Protein AF-A0A0F9WUL0-F1 (afdb_monomer_lite)

Organism: NCBI:txid40302

pLDDT: mean 79.88, std 16.21, range [43.62, 94.81]

Structure (mmCIF, N/CA/C/O backbone):
data_AF-A0A0F9WUL0-F1
#
_entry.id   AF-A0A0F9WUL0-F1
#
loop_
_atom_site.group_PDB
_atom_site.id
_atom_site.type_symbol
_atom_site.label_atom_id
_atom_site.label_alt_id
_atom_site.label_comp_id
_atom_site.label_asym_id
_atom_site.label_entity_id
_atom_site.label_seq_id
_atom_site.pdbx_PDB_ins_code
_atom_site.Cartn_x
_atom_site.Cartn_y
_atom_site.Cartn_z
_atom_site.occupancy
_atom_site.B_iso_or_equiv
_atom_site.auth_seq_id
_atom_site.auth_comp_id
_atom_site.auth_asym_id
_atom_site.auth_atom_id
_atom_site.pdbx_PDB_model_num
ATOM 1 N N . MET A 1 1 ? -9.549 8.380 12.158 1.00 49.41 1 MET A N 1
ATOM 2 C CA . MET A 1 1 ? -8.654 7.386 12.788 1.00 49.41 1 MET A CA 1
ATOM 3 C C . MET A 1 1 ? -7.659 6.898 11.745 1.00 49.41 1 MET A C 1
ATOM 5 O O . MET A 1 1 ? -8.085 6.394 10.713 1.00 49.41 1 MET A O 1
ATOM 9 N N . THR A 1 2 ? -6.359 7.107 11.949 1.00 55.00 2 THR A N 1
ATOM 10 C CA . THR A 1 2 ? -5.324 6.653 11.006 1.00 55.00 2 THR A CA 1
ATOM 11 C C . THR A 1 2 ? -4.884 5.252 11.415 1.00 55.00 2 THR A C 1
ATOM 13 O O . THR A 1 2 ? -4.108 5.109 12.354 1.00 55.00 2 THR A O 1
ATOM 16 N N . GLN A 1 3 ? -5.395 4.217 10.745 1.00 69.75 3 GLN A N 1
ATOM 17 C CA . GLN A 1 3 ? -4.913 2.849 10.954 1.00 69.7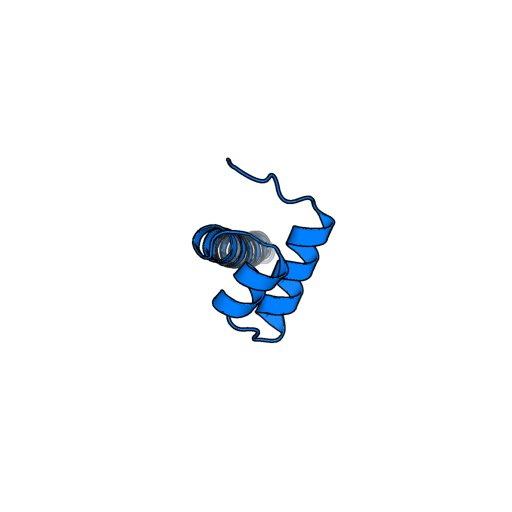5 3 GLN A CA 1
ATOM 18 C C . GLN A 1 3 ? -3.465 2.754 10.454 1.00 69.75 3 GLN A C 1
ATOM 20 O O . GLN A 1 3 ? -3.166 3.075 9.299 1.00 69.75 3 GLN A O 1
ATOM 25 N N . LYS A 1 4 ? -2.547 2.382 11.350 1.00 80.25 4 LYS A N 1
ATOM 26 C CA . LYS A 1 4 ? -1.128 2.227 11.031 1.00 80.25 4 LYS A CA 1
ATOM 27 C C . LYS A 1 4 ? -0.922 0.843 10.420 1.00 80.25 4 LYS A C 1
ATOM 29 O O . LYS A 1 4 ? -0.944 -0.144 11.139 1.00 80.25 4 LYS A O 1
ATOM 34 N N . LEU A 1 5 ? -0.695 0.800 9.108 1.00 83.56 5 LEU A N 1
ATOM 35 C CA . LEU A 1 5 ? -0.379 -0.443 8.400 1.00 83.56 5 LEU A CA 1
ATOM 36 C C . LEU A 1 5 ? 0.922 -1.060 8.925 1.00 83.56 5 LEU A C 1
ATOM 38 O O . LEU A 1 5 ? 1.960 -0.373 8.963 1.00 83.56 5 LEU A O 1
ATOM 42 N N . ILE A 1 6 ? 0.877 -2.348 9.257 1.00 89.75 6 ILE A N 1
ATOM 43 C CA . ILE A 1 6 ? 2.069 -3.126 9.607 1.00 89.75 6 ILE A CA 1
ATOM 44 C C . ILE A 1 6 ? 2.904 -3.428 8.353 1.00 89.75 6 ILE A C 1
ATOM 46 O O . ILE A 1 6 ? 2.468 -3.241 7.215 1.00 89.75 6 ILE A O 1
ATOM 50 N N . LEU A 1 7 ? 4.152 -3.863 8.550 1.00 86.00 7 LEU A N 1
ATOM 51 C CA . LEU A 1 7 ? 5.072 -4.170 7.447 1.00 86.00 7 LEU A CA 1
ATOM 52 C C . LEU A 1 7 ? 4.526 -5.258 6.510 1.00 86.00 7 LEU A C 1
ATOM 54 O O . LEU A 1 7 ? 4.573 -5.068 5.297 1.00 86.00 7 LEU A O 1
ATOM 58 N N . SER A 1 8 ? 3.949 -6.330 7.063 1.00 88.25 8 SER A N 1
ATOM 59 C CA . SER A 1 8 ? 3.366 -7.429 6.274 1.00 88.25 8 SER A CA 1
ATOM 60 C C . SER A 1 8 ? 2.254 -6.942 5.344 1.00 88.25 8 SER A C 1
ATOM 62 O O . SER A 1 8 ? 2.26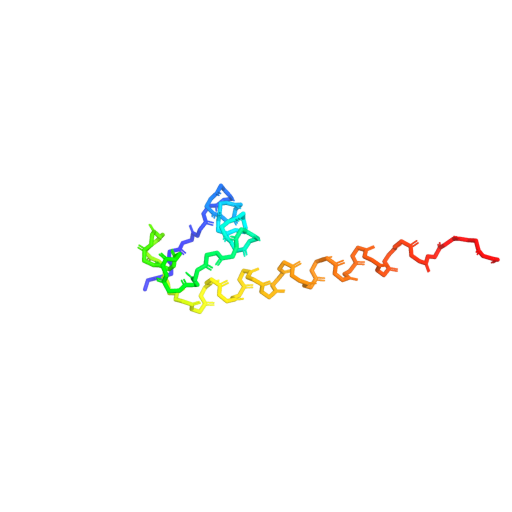2 -7.233 4.153 1.00 88.25 8 SER A O 1
ATOM 64 N N . GLU A 1 9 ? 1.345 -6.105 5.850 1.00 90.88 9 GLU A N 1
ATOM 65 C CA . GLU A 1 9 ? 0.251 -5.557 5.041 1.00 90.88 9 GLU A CA 1
ATOM 66 C C . GLU A 1 9 ? 0.771 -4.674 3.907 1.00 90.88 9 GLU A C 1
ATOM 68 O O . GLU A 1 9 ? 0.266 -4.730 2.790 1.00 90.88 9 GLU A O 1
ATOM 73 N N . LYS A 1 10 ? 1.806 -3.864 4.158 1.00 89.25 10 LYS A N 1
ATOM 74 C CA . LYS A 1 10 ? 2.424 -3.049 3.101 1.00 89.25 10 LYS A CA 1
ATOM 75 C C . LYS A 1 10 ? 3.040 -3.919 2.010 1.00 89.25 10 LYS A C 1
ATOM 77 O O . LYS A 1 10 ? 2.938 -3.555 0.839 1.00 89.25 10 LYS A O 1
ATOM 82 N N . PHE A 1 11 ? 3.659 -5.037 2.391 1.00 90.25 11 PHE A N 1
ATOM 83 C CA . PHE A 1 11 ? 4.242 -5.988 1.451 1.00 90.25 11 PHE A CA 1
ATOM 84 C C . PHE A 1 11 ? 3.160 -6.656 0.597 1.00 90.25 11 PHE A C 1
ATOM 86 O O . PHE A 1 11 ? 3.251 -6.640 -0.628 1.00 90.25 11 PHE A O 1
ATOM 93 N N . GLU A 1 12 ? 2.076 -7.129 1.214 1.00 93.81 12 GLU A N 1
ATOM 94 C CA . GLU A 1 12 ? 0.938 -7.691 0.483 1.00 93.81 12 GLU A CA 1
ATOM 95 C C . GLU A 1 12 ? 0.265 -6.669 -0.437 1.00 93.81 12 GLU A C 1
ATOM 97 O O . GLU A 1 12 ? -0.042 -6.976 -1.586 1.00 93.81 12 GLU A O 1
ATOM 102 N N . ILE A 1 13 ? 0.051 -5.434 0.030 1.00 92.62 13 ILE A N 1
ATOM 103 C CA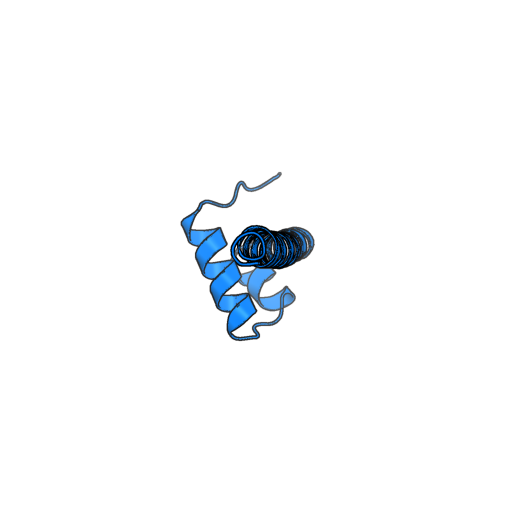 . ILE A 1 13 ? -0.512 -4.357 -0.794 1.00 92.62 13 ILE A CA 1
ATOM 104 C C . ILE A 1 13 ? 0.371 -4.113 -2.022 1.00 92.62 13 ILE A C 1
ATOM 106 O O . ILE A 1 13 ? -0.163 -3.927 -3.116 1.00 92.62 13 ILE A O 1
ATOM 110 N N . LYS A 1 14 ? 1.701 -4.126 -1.861 1.00 90.75 14 LYS A N 1
ATOM 111 C CA . LYS A 1 14 ? 2.649 -3.974 -2.970 1.00 90.75 14 LYS A CA 1
ATOM 112 C C . LYS A 1 14 ? 2.547 -5.145 -3.952 1.00 90.75 14 LYS A C 1
ATOM 114 O O . LYS A 1 14 ? 2.312 -4.895 -5.130 1.00 90.75 14 LYS A O 1
ATOM 119 N N . ALA A 1 15 ? 2.589 -6.384 -3.466 1.00 92.69 15 ALA A N 1
AT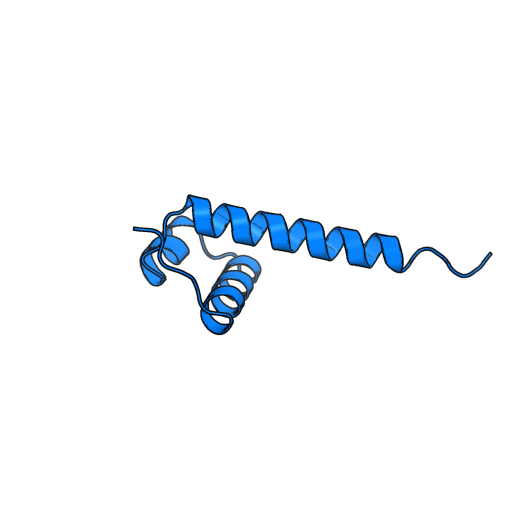OM 120 C CA . ALA A 1 15 ? 2.452 -7.571 -4.308 1.00 92.69 15 ALA A CA 1
ATOM 121 C C . ALA A 1 15 ? 1.127 -7.573 -5.094 1.00 92.69 15 ALA A C 1
ATOM 123 O O . ALA A 1 15 ? 1.107 -7.840 -6.293 1.00 92.69 15 ALA A O 1
ATOM 124 N N . LEU A 1 16 ? 0.016 -7.192 -4.450 1.00 93.81 16 LEU A N 1
ATOM 125 C CA . LEU A 1 16 ? -1.291 -7.065 -5.103 1.00 93.81 16 LEU A CA 1
ATOM 126 C C . LEU A 1 16 ? -1.288 -5.991 -6.204 1.00 93.81 16 LEU A C 1
ATOM 128 O O . LEU A 1 16 ? -1.913 -6.170 -7.249 1.00 93.81 16 LEU A O 1
ATOM 132 N N . LEU A 1 17 ? -0.593 -4.872 -5.988 1.00 91.12 17 LEU A N 1
ATOM 133 C CA . LEU A 1 17 ? -0.430 -3.836 -7.009 1.00 91.12 17 LEU A CA 1
ATOM 134 C C . LEU A 1 17 ? 0.408 -4.330 -8.197 1.00 91.12 17 LEU A C 1
ATOM 136 O O . LEU A 1 17 ? 0.060 -4.000 -9.330 1.00 91.12 17 LEU A O 1
ATOM 140 N N . GLU A 1 18 ? 1.458 -5.119 -7.953 1.00 90.12 18 GLU A N 1
ATOM 141 C CA . GLU A 1 18 ? 2.328 -5.691 -8.994 1.00 90.12 18 GLU A CA 1
ATOM 142 C C . GLU A 1 18 ? 1.589 -6.707 -9.874 1.00 90.12 18 GLU A C 1
ATOM 144 O O . GLU A 1 18 ? 1.716 -6.660 -11.094 1.00 90.12 18 GLU A O 1
ATOM 149 N N . ILE A 1 19 ? 0.716 -7.539 -9.296 1.00 93.38 19 ILE A N 1
ATOM 150 C CA . ILE A 1 19 ? -0.146 -8.460 -10.065 1.00 93.38 19 ILE A CA 1
ATOM 151 C C . ILE A 1 19 ? -1.356 -7.767 -10.726 1.00 93.38 19 ILE A C 1
ATOM 153 O O . ILE A 1 19 ? -2.243 -8.430 -11.265 1.00 93.38 19 ILE A O 1
ATOM 157 N N . GLY A 1 20 ? -1.451 -6.434 -10.653 1.00 92.19 20 GLY A N 1
ATOM 158 C CA . GLY A 1 20 ? -2.471 -5.651 -11.354 1.00 92.19 20 GLY A CA 1
ATOM 159 C C . GLY A 1 20 ? -3.831 -5.550 -10.655 1.00 92.19 20 GLY A C 1
ATOM 160 O O . GLY A 1 20 ? -4.828 -5.189 -11.291 1.00 92.19 20 GLY A O 1
ATOM 161 N N . TRP A 1 21 ? -3.930 -5.825 -9.348 1.00 94.81 21 TRP A N 1
ATOM 162 C CA . TRP A 1 21 ? -5.194 -5.615 -8.638 1.00 94.81 21 TRP A CA 1
ATOM 163 C C . TRP A 1 21 ? -5.618 -4.141 -8.626 1.00 94.81 21 TRP A C 1
ATOM 165 O O . TRP A 1 21 ? -4.833 -3.212 -8.422 1.00 94.81 21 TRP A O 1
ATOM 175 N N . LYS A 1 22 ? -6.931 -3.914 -8.759 1.00 93.12 22 LYS A N 1
ATOM 176 C CA . LYS A 1 22 ? -7.515 -2.568 -8.673 1.00 93.12 22 LYS A CA 1
ATOM 177 C C . LYS A 1 22 ? -7.371 -2.010 -7.255 1.00 93.12 22 LYS A C 1
ATOM 179 O O . LYS A 1 22 ? -7.842 -2.622 -6.297 1.00 93.12 22 LYS A O 1
ATOM 184 N N . GLN A 1 23 ? -6.868 -0.779 -7.137 1.00 92.94 23 GLN A N 1
ATOM 185 C CA . GLN A 1 23 ? -6.690 -0.073 -5.857 1.00 92.94 23 GLN A CA 1
ATOM 186 C C . GLN A 1 23 ? -7.949 -0.074 -4.980 1.00 92.94 23 GLN A C 1
ATOM 188 O O . GLN A 1 23 ? -7.856 -0.276 -3.775 1.00 92.94 23 GLN A O 1
ATOM 193 N N . LYS A 1 24 ? -9.138 0.089 -5.579 1.00 93.88 24 LYS A N 1
ATOM 194 C CA . LYS A 1 24 ? -10.426 0.057 -4.864 1.00 93.88 24 LYS A CA 1
ATOM 195 C C . LYS A 1 24 ? -10.695 -1.293 -4.184 1.00 93.88 24 LYS A C 1
ATOM 197 O O . LYS A 1 24 ? -11.268 -1.317 -3.101 1.00 93.88 24 LYS A O 1
ATOM 202 N N . LYS A 1 25 ? -10.290 -2.410 -4.802 1.00 94.56 25 LYS A N 1
ATOM 203 C CA . LYS A 1 25 ? -10.420 -3.749 -4.203 1.00 94.56 25 LYS A CA 1
ATOM 204 C C . LYS A 1 25 ? -9.423 -3.937 -3.062 1.00 94.56 25 LYS A C 1
ATOM 206 O O . LYS A 1 25 ? -9.808 -4.427 -2.009 1.00 94.56 25 LYS A O 1
ATOM 211 N N . ILE A 1 26 ? -8.183 -3.488 -3.250 1.00 94.19 26 ILE A N 1
ATOM 212 C CA . ILE A 1 26 ? -7.137 -3.543 -2.218 1.00 94.19 26 ILE A CA 1
ATOM 213 C C . ILE A 1 26 ? -7.551 -2.709 -0.997 1.00 94.19 26 ILE A C 1
ATOM 215 O O . ILE A 1 26 ? -7.530 -3.201 0.122 1.00 94.19 26 ILE A O 1
ATOM 219 N N . ALA A 1 27 ? -8.029 -1.482 -1.214 1.00 93.44 27 ALA A N 1
ATOM 220 C CA . ALA A 1 27 ? -8.516 -0.600 -0.155 1.00 93.44 27 ALA A CA 1
ATOM 221 C C . ALA A 1 27 ? -9.611 -1.262 0.698 1.00 93.44 27 ALA A C 1
ATOM 223 O O . ALA A 1 27 ? -9.545 -1.228 1.923 1.00 93.44 27 ALA A O 1
ATOM 224 N N . LYS A 1 28 ? -10.573 -1.936 0.050 1.00 93.75 28 LYS A N 1
ATOM 225 C CA . LYS A 1 28 ? -11.611 -2.710 0.744 1.00 93.75 28 LYS A CA 1
ATOM 226 C C . LYS A 1 28 ? -11.045 -3.906 1.509 1.00 93.75 28 LYS A C 1
ATOM 228 O O . LYS A 1 28 ? -11.470 -4.130 2.633 1.00 93.75 28 LYS A O 1
ATOM 233 N N . LYS A 1 29 ? -10.097 -4.647 0.921 1.00 92.81 29 LYS A N 1
ATOM 234 C CA . LYS A 1 29 ? -9.484 -5.829 1.551 1.00 92.81 29 LYS A CA 1
ATOM 235 C C . LYS A 1 29 ? -8.776 -5.480 2.864 1.00 92.81 29 LYS A C 1
ATOM 237 O O . LYS A 1 29 ? -8.912 -6.221 3.824 1.00 92.81 29 LYS A O 1
ATOM 242 N N . PHE A 1 30 ? -8.070 -4.351 2.907 1.00 90.12 30 PHE A N 1
ATOM 243 C CA . PHE A 1 30 ? -7.302 -3.917 4.082 1.00 90.12 30 PHE A CA 1
ATOM 244 C C . PHE A 1 30 ? -8.030 -2.874 4.943 1.00 90.12 30 PHE A C 1
ATOM 246 O O . PHE A 1 30 ? -7.423 -2.295 5.835 1.00 90.12 30 PHE A O 1
ATOM 253 N N . LEU A 1 31 ? -9.309 -2.582 4.666 1.00 90.94 31 LEU A N 1
ATOM 254 C CA . LEU A 1 31 ? -10.091 -1.553 5.372 1.00 90.94 31 LEU A CA 1
ATOM 255 C C . LEU A 1 31 ? -9.373 -0.189 5.467 1.00 90.94 31 LEU A C 1
ATOM 257 O O . LEU A 1 31 ? -9.498 0.545 6.449 1.00 90.94 31 LEU A O 1
ATOM 261 N N . ILE A 1 32 ? -8.628 0.172 4.420 1.00 90.00 32 ILE A N 1
ATOM 262 C CA . ILE A 1 32 ? -7.887 1.433 4.324 1.00 90.00 32 ILE A CA 1
ATOM 263 C C . ILE A 1 32 ? -8.486 2.343 3.260 1.00 90.00 32 ILE A C 1
ATOM 265 O O . ILE A 1 32 ? -9.163 1.911 2.329 1.00 90.00 32 ILE A O 1
ATOM 269 N N . SER A 1 33 ? -8.180 3.636 3.357 1.00 91.25 33 SER A N 1
ATOM 270 C CA . SER A 1 33 ? -8.540 4.577 2.301 1.00 91.25 33 SER A CA 1
ATOM 271 C C . SER A 1 33 ? -7.787 4.269 1.006 1.00 91.25 33 SER A C 1
ATOM 273 O O . SER A 1 33 ? -6.608 3.899 1.010 1.00 91.25 33 SER A O 1
ATOM 275 N N . GLN A 1 34 ? -8.445 4.509 -0.127 1.00 91.31 34 GLN A N 1
ATOM 276 C CA . GLN A 1 34 ? -7.824 4.410 -1.445 1.00 91.31 34 GLN A CA 1
ATOM 277 C C . GLN A 1 34 ? -6.602 5.340 -1.575 1.00 91.31 34 GLN A C 1
ATOM 279 O O . GLN A 1 34 ? -5.632 4.995 -2.249 1.00 91.31 34 GLN A O 1
ATOM 284 N N . SER A 1 35 ? -6.601 6.481 -0.874 1.00 91.88 35 SER A N 1
ATOM 285 C CA . SER A 1 35 ? -5.458 7.401 -0.834 1.00 91.88 35 SER A CA 1
ATOM 286 C C . SER A 1 35 ? -4.219 6.776 -0.177 1.00 91.88 35 SER A C 1
ATOM 288 O O . SER A 1 35 ? -3.097 7.048 -0.604 1.00 91.88 35 SER A O 1
ATOM 290 N N . THR A 1 36 ? -4.394 5.887 0.805 1.00 90.38 36 THR A N 1
ATOM 291 C CA . THR A 1 36 ? -3.296 5.130 1.425 1.00 90.38 36 THR A CA 1
ATOM 292 C C . THR A 1 36 ? -2.663 4.166 0.425 1.00 90.38 36 THR A C 1
ATOM 294 O O . THR A 1 36 ? -1.441 4.141 0.291 1.00 90.38 36 THR A O 1
ATOM 297 N N . VAL A 1 37 ? -3.481 3.439 -0.342 1.00 91.19 37 VAL A N 1
ATOM 298 C CA . VAL A 1 37 ? -3.004 2.544 -1.413 1.00 91.19 37 VAL A CA 1
ATOM 299 C C . VAL A 1 37 ? -2.231 3.331 -2.475 1.00 91.19 37 VAL A C 1
ATOM 301 O O . VAL A 1 37 ? -1.157 2.911 -2.903 1.00 91.19 37 VAL A O 1
ATOM 304 N N . PHE A 1 38 ? -2.730 4.507 -2.865 1.00 91.12 38 PHE A N 1
ATOM 305 C CA . PHE A 1 38 ? -2.043 5.387 -3.811 1.0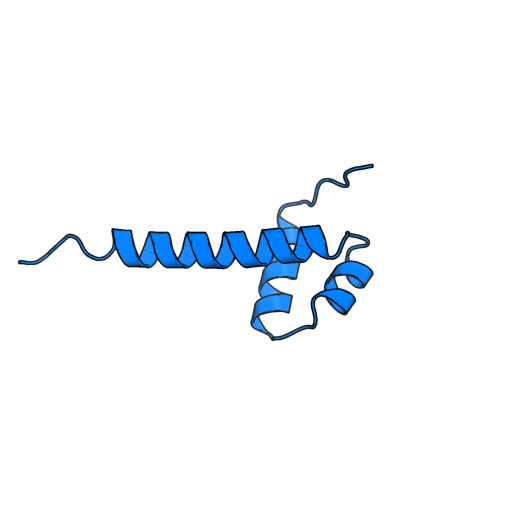0 91.12 38 PHE A CA 1
ATOM 306 C C . PHE A 1 38 ? -0.673 5.851 -3.294 1.00 91.12 38 PHE A C 1
ATOM 308 O O . PHE A 1 38 ? 0.314 5.779 -4.025 1.00 91.12 38 PHE A O 1
ATOM 315 N N . LYS A 1 39 ? -0.581 6.269 -2.023 1.00 89.94 39 LYS A N 1
ATOM 316 C CA . LYS A 1 39 ? 0.696 6.659 -1.398 1.00 89.94 39 LYS A CA 1
ATOM 317 C C . LYS A 1 39 ? 1.705 5.506 -1.378 1.00 89.94 39 LYS A C 1
ATOM 319 O O . LYS A 1 39 ? 2.885 5.743 -1.620 1.00 89.94 39 LYS A O 1
ATOM 324 N N . ILE A 1 40 ? 1.255 4.273 -1.128 1.00 88.38 40 ILE A N 1
ATOM 325 C CA . ILE A 1 40 ? 2.113 3.074 -1.159 1.00 88.38 40 ILE A CA 1
ATOM 326 C C . ILE A 1 40 ? 2.616 2.806 -2.580 1.00 88.38 40 ILE A C 1
ATOM 328 O O . ILE A 1 40 ? 3.815 2.607 -2.779 1.00 88.38 40 ILE A O 1
ATOM 332 N N . LYS A 1 41 ? 1.726 2.883 -3.578 1.00 87.88 41 LYS A N 1
ATOM 333 C CA . LYS A 1 41 ? 2.099 2.743 -4.991 1.00 87.88 41 LYS A CA 1
ATOM 334 C C . LYS A 1 41 ? 3.142 3.786 -5.402 1.00 87.88 41 LYS A C 1
ATOM 336 O O . LYS A 1 41 ? 4.138 3.437 -6.026 1.00 87.88 41 LYS A O 1
ATOM 341 N N . LYS A 1 42 ? 2.929 5.055 -5.034 1.00 87.69 42 LYS A N 1
ATOM 342 C CA . LYS A 1 42 ? 3.844 6.154 -5.366 1.00 87.69 42 LYS A CA 1
ATOM 343 C C . LYS A 1 42 ? 5.229 5.942 -4.745 1.00 87.69 42 LYS A C 1
ATOM 345 O O . LYS A 1 42 ? 6.209 5.954 -5.480 1.00 87.69 42 LYS A O 1
ATOM 350 N N . LYS A 1 43 ? 5.290 5.649 -3.439 1.00 83.12 43 LYS A N 1
ATOM 351 C CA . LYS A 1 43 ? 6.556 5.374 -2.739 1.00 83.12 43 LYS A CA 1
ATOM 352 C C . LYS A 1 43 ? 7.333 4.221 -3.364 1.00 83.12 43 LYS A C 1
ATOM 354 O O . LYS A 1 43 ? 8.545 4.304 -3.475 1.00 83.12 43 LYS A O 1
ATOM 359 N N . THR A 1 44 ? 6.635 3.172 -3.793 1.00 74.44 44 THR A N 1
ATOM 360 C CA . THR A 1 44 ? 7.269 2.017 -4.442 1.00 74.44 44 THR A CA 1
ATOM 361 C C . THR A 1 44 ? 7.990 2.420 -5.732 1.00 74.44 44 THR A C 1
ATOM 363 O O . THR A 1 44 ? 9.140 2.046 -5.924 1.00 74.44 44 THR A O 1
ATOM 366 N N . ASN A 1 45 ? 7.348 3.237 -6.572 1.00 73.50 45 ASN A N 1
ATOM 367 C CA . ASN A 1 45 ? 7.941 3.733 -7.816 1.00 73.50 45 ASN A CA 1
ATOM 368 C C . ASN A 1 45 ? 9.108 4.710 -7.557 1.00 73.50 45 ASN A C 1
ATOM 370 O O . ASN A 1 45 ? 10.108 4.691 -8.266 1.00 73.50 45 ASN A O 1
ATOM 374 N N . GLU A 1 46 ? 9.005 5.549 -6.520 1.00 70.25 46 GLU A N 1
ATOM 375 C CA . GLU A 1 46 ? 10.090 6.456 -6.115 1.00 70.25 46 GLU A CA 1
ATOM 376 C C . GLU A 1 46 ? 11.323 5.686 -5.611 1.00 70.25 46 GLU A C 1
ATOM 378 O O . GLU A 1 46 ? 12.441 6.027 -5.987 1.00 70.25 46 GLU A O 1
ATOM 383 N N . THR A 1 47 ? 11.137 4.619 -4.824 1.00 65.25 47 THR A N 1
ATOM 384 C CA . THR A 1 47 ? 12.238 3.748 -4.380 1.00 65.25 47 THR A CA 1
ATOM 385 C C . THR A 1 47 ? 12.898 3.025 -5.555 1.00 65.25 47 THR A C 1
ATOM 387 O O . THR A 1 47 ? 14.120 3.021 -5.649 1.00 65.25 47 THR A O 1
ATOM 390 N N . GLU A 1 48 ? 12.115 2.491 -6.496 1.00 61.69 48 GLU A N 1
ATOM 391 C CA . GLU A 1 48 ? 12.652 1.788 -7.670 1.00 61.69 48 GLU A CA 1
ATOM 392 C C . GLU A 1 48 ? 13.458 2.722 -8.597 1.00 61.69 48 GLU A C 1
ATOM 394 O O . GLU A 1 48 ? 14.473 2.328 -9.171 1.00 61.69 48 GLU A O 1
ATOM 399 N N . GLN A 1 49 ? 13.057 3.992 -8.711 1.00 60.06 49 GLN A N 1
ATOM 400 C CA . GLN A 1 49 ? 13.827 4.997 -9.450 1.00 60.06 49 GLN A CA 1
ATOM 401 C C . GLN A 1 49 ? 15.101 5.442 -8.727 1.00 60.06 49 GLN A C 1
ATOM 403 O O . GLN A 1 49 ? 16.080 5.786 -9.393 1.00 60.06 49 GLN A O 1
ATOM 408 N N . LEU A 1 50 ? 15.109 5.440 -7.392 1.00 56.81 50 LEU A N 1
ATOM 409 C CA . LEU A 1 50 ? 16.304 5.774 -6.622 1.00 56.81 50 LEU A CA 1
ATOM 410 C C . LEU A 1 50 ? 17.379 4.690 -6.780 1.00 56.81 50 LEU A C 1
ATOM 412 O O . LEU A 1 50 ? 18.530 5.019 -7.051 1.00 56.81 50 LEU A O 1
ATOM 416 N N . GLU A 1 51 ? 16.999 3.410 -6.714 1.00 57.03 51 GLU A N 1
ATOM 417 C CA . GLU A 1 51 ? 17.945 2.298 -6.900 1.00 57.03 51 GLU A CA 1
ATOM 418 C C . GLU A 1 51 ? 18.519 2.255 -8.324 1.00 57.03 51 GLU A C 1
ATOM 420 O O . GLU A 1 51 ? 19.720 2.047 -8.501 1.00 57.03 51 GLU A O 1
ATOM 425 N N . ARG A 1 52 ? 17.711 2.572 -9.349 1.00 56.22 52 ARG A N 1
ATOM 426 C CA . ARG A 1 52 ? 18.215 2.711 -10.729 1.00 56.22 52 ARG A CA 1
ATOM 427 C C . ARG A 1 52 ? 19.209 3.864 -10.897 1.00 56.22 52 ARG A C 1
ATOM 429 O O . ARG A 1 52 ? 20.112 3.761 -11.721 1.00 56.22 52 ARG A O 1
ATOM 436 N N . LYS A 1 53 ? 19.069 4.955 -10.136 1.00 56.19 53 LYS A N 1
ATOM 437 C CA . LYS A 1 53 ? 20.001 6.093 -10.200 1.00 56.19 53 LYS A CA 1
ATOM 438 C C . LYS A 1 53 ? 21.283 5.854 -9.404 1.00 56.19 53 LYS A C 1
ATOM 440 O O . LYS A 1 53 ? 22.344 6.272 -9.853 1.00 56.19 53 LYS A O 1
ATOM 445 N N . SER A 1 54 ? 21.219 5.143 -8.281 1.00 53.94 54 SER A N 1
ATOM 446 C CA . SER A 1 54 ? 22.405 4.823 -7.473 1.00 53.94 54 SER A CA 1
ATOM 447 C C . SER A 1 54 ? 23.286 3.716 -8.070 1.00 53.94 54 SER A C 1
ATOM 449 O O . SER A 1 54 ? 24.459 3.635 -7.721 1.00 53.94 54 SER A O 1
ATOM 451 N N . GLY A 1 55 ? 22.771 2.911 -9.007 1.00 51.38 55 GLY A N 1
ATOM 452 C CA . GLY A 1 55 ? 23.569 1.944 -9.775 1.00 51.38 55 GLY A CA 1
ATOM 453 C C . GLY A 1 55 ? 24.377 2.537 -10.941 1.00 51.38 55 GLY A C 1
ATOM 454 O O . GLY A 1 55 ? 25.235 1.854 -11.489 1.00 51.38 55 GLY A O 1
ATOM 455 N N . SER A 1 56 ? 24.146 3.799 -11.322 1.00 50.38 56 SER A N 1
ATOM 456 C CA . SER A 1 56 ? 24.765 4.435 -12.500 1.00 50.38 56 SER A CA 1
ATOM 457 C C . SER A 1 56 ? 25.919 5.375 -12.127 1.00 50.38 56 SER A C 1
ATOM 459 O O . SER A 1 56 ? 26.006 6.507 -12.604 1.00 50.38 56 SER A O 1
ATOM 461 N N . SER A 1 57 ? 26.803 4.942 -11.229 1.00 55.25 57 SER A N 1
ATOM 462 C CA . SER A 1 57 ? 28.053 5.651 -10.916 1.00 55.25 57 SER A CA 1
ATOM 463 C C . SER A 1 57 ? 29.172 4.668 -10.582 1.00 55.25 57 SER A C 1
ATOM 465 O O . SER A 1 57 ? 29.687 4.640 -9.467 1.00 55.25 57 SER A O 1
ATOM 467 N N . ARG A 1 58 ? 29.552 3.835 -11.554 1.00 54.19 58 ARG A N 1
ATOM 468 C CA . ARG A 1 58 ? 30.917 3.299 -11.671 1.00 54.19 58 ARG A CA 1
ATOM 469 C C . ARG A 1 58 ? 31.121 2.713 -13.063 1.00 54.19 58 ARG A C 1
ATOM 471 O O . ARG A 1 58 ? 30.305 1.906 -13.486 1.00 54.19 58 ARG A O 1
ATOM 478 N N . LEU A 1 59 ? 32.245 3.085 -13.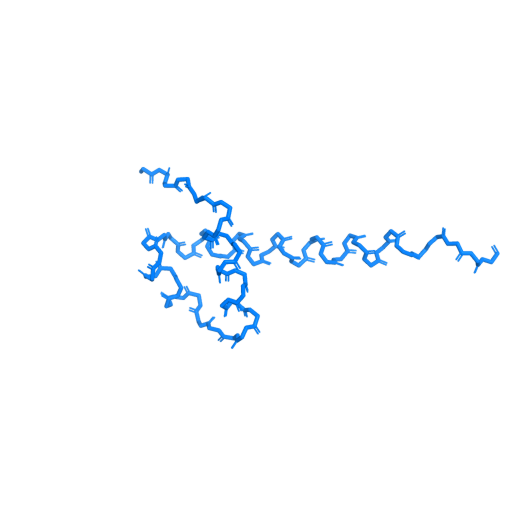680 1.00 51.09 59 LEU A N 1
ATOM 479 C CA . LEU A 1 59 ? 32.745 2.739 -15.020 1.00 51.09 59 LEU A CA 1
ATOM 480 C C . LEU A 1 59 ? 32.420 3.765 -16.121 1.00 51.09 59 LEU A C 1
ATOM 482 O O . LEU A 1 59 ? 31.628 3.506 -17.022 1.00 51.09 59 LEU A O 1
ATOM 486 N N . HIS A 1 60 ? 33.095 4.914 -16.066 1.00 43.62 60 HIS A N 1
ATOM 487 C CA . HIS A 1 60 ? 34.067 5.269 -17.105 1.00 43.62 60 HIS A CA 1
ATOM 488 C C . HIS A 1 60 ? 35.185 6.107 -16.479 1.00 43.62 60 HIS A C 1
ATOM 490 O O . HIS A 1 60 ? 34.858 6.900 -15.565 1.00 43.62 60 HIS A O 1
#

Sequence (60 aa):
MTQKLILSEKFEIKALLEIGWKQKKIAKKFLISQSTVFKIKKKTNETEQLERKSGSSRLH

Secondary structure (DSSP, 8-state):
------HHHHHHHHHHHHTT--HHHHHHHTT--HHHHHHHHHHHHHHHHHHHHHTS-S--

Foldseek 3Di:
DDDDDDPVLLVVLVVCVVVPHDLVVSCVVVVHDSVVSVVSVVVVVVVVVVVVVVVPPDDD

Radius of gyration: 14.43 Å; chains: 1; bounding box: 46×16×30 Å

InterPro domains:
  IPR036388 Winged helix-like DNA-binding domain superfamily [G3DSA:1.10.10.10] (2-51)